Protein AF-A0A9Q8PEN7-F1 (afdb_monomer)

Nearest PDB structures (foldseek):
  6lqv-assembly1_BE  TM=4.688E-01  e=9.806E-01  Saccharomyces cerevisiae S288C
  6lqp-assembly1_BE  TM=4.688E-01  e=9.806E-01  Saccharomyces cerevisiae S288C
  7rj9-assembly2_B  TM=4.143E-01  e=9.806E-01  Homo sapiens
  4d6v-assembly1_A  TM=4.512E-01  e=1.842E+00  Cryptococcus neoformans H99
  7vci-assembly1_T  TM=3.372E-01  e=9.259E-01  Xenopus laevis

Mean predicted aligned error: 6.81 Å

InterPro domains:
  IPR009880 Glyoxal oxidase, N-terminal [PF07250] (22-114)
  IPR037293 Galactose oxidase, central domain superfamily [G3DSA:2.130.10.80] (14-139)

pLDDT: mean 83.4, std 12.89, range [40.34, 96.88]

Organism: Passalora fulva (NCBI:txid5499)

Radius of gyration: 16.71 Å; Cα contacts (8 Å, |Δi|>4): 261; chains: 1; bounding box: 40×35×43 Å

Secondary structure (DSSP, 8-state):
---GGGS--TT-PPPPPPPP-GGG---TTGGG-GGGGGGSS-EEEEPP-TT---EEEEEETTEEEEEETTTTEEEEEEPPPTTS--STTS--EEEE----TT-SSPEEEEE---S--TTSSS------EEEEETTSS--

Sequence (139 aa):
MFLLQDSVLADGSAPPAQVDLDVVKFDAADDQNANKSFNLYPILQLLPNSNEQDEVFTLSGNMAEIRNYAPNEQVKALPNIPGGPRCFPSSAAATLLHMTPNTTHPTILVCGGGGGSGDIPDPQTLDTCYSIKHYDDNA

Foldseek 3Di:
DCPPQQDDDPVPPDHDDDDDQPQLDDDPVLVPPPLNQLFPDWDWDQAAAPVPFRWIWTAGFQWTFTAGVRVSGTPGTDDGHPQTGQGPPFPWDKDFPDDDPPDHFTKMKIAWGHDDDPPDPPPDIDRDIDIDRPPDPDD

Structure (mmCIF, N/CA/C/O backbone):
data_AF-A0A9Q8PEN7-F1
#
_entry.id   AF-A0A9Q8PEN7-F1
#
loop_
_atom_site.group_PDB
_atom_site.id
_atom_site.type_symbol
_atom_site.label_atom_id
_atom_site.label_alt_id
_atom_site.label_comp_id
_atom_site.label_asym_id
_atom_site.label_entity_id
_atom_site.label_seq_id
_atom_site.pdbx_PDB_ins_code
_atom_site.Cartn_x
_atom_site.Cartn_y
_atom_site.Cartn_z
_atom_site.occupancy
_atom_site.B_iso_or_equiv
_atom_site.auth_seq_id
_atom_site.auth_comp_id
_atom_site.auth_asym_id
_atom_site.auth_atom_id
_atom_site.pdbx_PDB_model_num
ATOM 1 N N . MET A 1 1 ? -9.601 14.128 11.600 1.00 40.34 1 MET A N 1
ATOM 2 C CA . MET A 1 1 ? -10.978 13.596 11.623 1.00 40.34 1 MET A CA 1
ATOM 3 C C . MET A 1 1 ? -11.607 14.077 10.338 1.00 40.34 1 MET A C 1
ATOM 5 O O . MET A 1 1 ? -11.880 15.267 10.269 1.00 40.34 1 MET A O 1
ATOM 9 N N . PHE A 1 2 ? -11.739 13.207 9.327 1.00 49.69 2 PHE A N 1
ATOM 10 C CA . PHE A 1 2 ? -12.546 13.510 8.141 1.00 49.69 2 PHE A CA 1
ATOM 11 C C . PHE A 1 2 ? -13.967 13.759 8.658 1.00 49.69 2 PHE A C 1
ATOM 13 O O . PHE A 1 2 ? -14.662 12.830 9.068 1.00 49.69 2 PHE A O 1
ATOM 20 N N . LEU A 1 3 ? -14.361 15.025 8.784 1.00 49.81 3 LEU A N 1
ATOM 21 C CA . LEU A 1 3 ? -15.721 15.357 9.188 1.00 49.81 3 LEU A CA 1
ATOM 22 C C . LEU A 1 3 ? -16.654 14.996 8.025 1.00 49.81 3 LEU A C 1
ATOM 24 O O . LEU A 1 3 ? -16.235 14.937 6.872 1.00 49.81 3 LEU A O 1
ATOM 28 N N . LEU A 1 4 ? -17.953 14.831 8.292 1.00 51.38 4 LEU A N 1
ATOM 29 C CA . LEU A 1 4 ? -18.980 14.721 7.238 1.00 51.38 4 LEU A CA 1
ATOM 30 C C . LEU A 1 4 ? -18.903 15.865 6.201 1.00 51.38 4 LEU A C 1
ATOM 32 O O . LEU A 1 4 ? -19.397 15.720 5.090 1.00 51.38 4 LEU A O 1
ATOM 36 N N . GLN A 1 5 ? -18.275 16.988 6.564 1.00 55.41 5 GLN A N 1
ATOM 37 C CA . GLN A 1 5 ? -18.032 18.153 5.710 1.00 55.41 5 GLN A CA 1
ATOM 38 C C . GLN A 1 5 ? -16.918 17.943 4.670 1.00 55.41 5 GLN A C 1
ATOM 40 O O . GLN A 1 5 ? -16.862 18.688 3.698 1.00 55.41 5 GLN A O 1
ATOM 45 N N . ASP A 1 6 ? -16.086 16.916 4.847 1.00 68.06 6 ASP A N 1
ATOM 46 C CA . ASP A 1 6 ? -14.944 16.577 3.994 1.00 68.06 6 ASP A CA 1
ATOM 47 C C . ASP A 1 6 ? -15.212 15.317 3.151 1.00 68.06 6 ASP A C 1
ATOM 49 O O . ASP A 1 6 ? -14.298 14.710 2.594 1.00 68.06 6 ASP A O 1
ATOM 53 N N . SER A 1 7 ? -16.480 14.912 3.037 1.00 80.19 7 SER A N 1
ATOM 54 C CA . SER A 1 7 ? -16.913 13.773 2.226 1.00 80.19 7 SER A CA 1
ATOM 55 C C . SER A 1 7 ? -17.650 14.229 0.971 1.00 80.19 7 SER A C 1
ATOM 57 O O . SER A 1 7 ? -18.430 15.177 0.998 1.00 80.19 7 SER A O 1
ATOM 59 N N . VAL A 1 8 ? -17.458 13.506 -0.134 1.00 85.94 8 VAL A N 1
ATOM 60 C CA . VAL A 1 8 ? -18.346 13.631 -1.296 1.00 85.94 8 VAL A CA 1
ATOM 61 C C . VAL A 1 8 ? -19.675 12.973 -0.937 1.00 85.94 8 VAL A C 1
ATOM 63 O O . VAL A 1 8 ? -19.745 11.757 -0.758 1.00 85.94 8 VAL A O 1
ATOM 66 N N . LEU A 1 9 ? -20.725 13.780 -0.803 1.00 88.00 9 LEU A N 1
ATOM 67 C CA . LEU A 1 9 ? -22.053 13.304 -0.437 1.00 88.00 9 LEU A CA 1
ATOM 68 C C . LEU A 1 9 ? -22.856 12.904 -1.680 1.00 88.00 9 LEU A C 1
ATOM 70 O O . LEU A 1 9 ? -22.744 13.497 -2.753 1.00 88.00 9 LEU A O 1
ATOM 74 N N . ALA A 1 10 ? -23.703 11.887 -1.528 1.00 90.44 10 ALA A N 1
ATOM 75 C CA . ALA A 1 10 ? -24.578 11.405 -2.599 1.00 90.44 10 ALA A CA 1
ATOM 76 C C . ALA A 1 10 ? -25.787 12.324 -2.868 1.00 90.44 10 ALA A C 1
ATOM 78 O O . ALA A 1 10 ? -26.557 12.074 -3.792 1.00 90.44 10 ALA A O 1
ATOM 79 N N . ASP A 1 11 ? -25.977 13.367 -2.060 1.00 92.38 11 ASP A N 1
ATOM 80 C CA . ASP A 1 11 ? -27.093 14.314 -2.152 1.00 92.38 11 ASP A CA 1
ATOM 81 C C . ASP A 1 11 ? -26.885 15.409 -3.218 1.00 92.38 11 ASP A C 1
ATOM 83 O O . ASP A 1 11 ? -27.764 16.245 -3.430 1.00 92.38 11 ASP A O 1
ATOM 87 N N . GLY A 1 12 ? -25.741 15.389 -3.910 1.00 89.44 12 GLY A N 1
ATOM 88 C CA . GLY A 1 12 ? -25.397 16.355 -4.950 1.00 89.44 12 GLY A CA 1
ATOM 89 C C . GLY A 1 12 ? -24.859 17.681 -4.415 1.00 89.44 12 GLY A C 1
ATOM 90 O O . GLY A 1 12 ? -24.723 18.627 -5.196 1.00 89.44 12 GLY A O 1
ATOM 91 N N . SER A 1 13 ? -24.542 17.779 -3.119 1.00 91.50 13 SER A N 1
ATOM 92 C CA . SER A 1 13 ? -23.808 18.923 -2.586 1.00 91.50 13 SER A CA 1
ATOM 93 C C . SER A 1 13 ? -22.451 19.073 -3.281 1.00 91.50 13 SER A C 1
ATOM 95 O O . SER A 1 13 ? -21.854 18.095 -3.737 1.00 91.50 13 SER A O 1
ATOM 97 N N . ALA A 1 14 ? -21.929 20.302 -3.338 1.00 92.06 14 ALA A N 1
ATOM 98 C CA . ALA A 1 14 ? -20.583 20.532 -3.854 1.00 92.06 14 ALA A CA 1
ATOM 99 C C . ALA A 1 14 ? -19.563 19.679 -3.072 1.00 92.06 14 ALA A C 1
ATOM 101 O O . ALA A 1 14 ? -19.662 19.611 -1.843 1.00 92.06 14 ALA A O 1
ATOM 102 N N . PRO A 1 15 ? -18.608 19.024 -3.755 1.00 89.25 15 PRO A N 1
ATOM 103 C CA . PRO A 1 15 ? -17.590 18.251 -3.069 1.00 89.25 15 PRO A CA 1
ATOM 104 C C . PRO A 1 15 ? -16.671 19.180 -2.260 1.00 89.25 15 PRO A C 1
ATOM 106 O O . PRO A 1 15 ? -16.482 20.344 -2.635 1.00 89.25 15 PRO A O 1
ATOM 109 N N . PRO A 1 16 ? -16.071 18.672 -1.174 1.00 86.31 16 PRO A N 1
ATOM 110 C CA . PRO A 1 16 ? -15.029 19.386 -0.446 1.00 86.31 16 PRO A CA 1
ATOM 111 C C . PRO A 1 16 ? -13.805 19.639 -1.337 1.00 86.31 16 PRO A C 1
ATOM 113 O O . PRO A 1 16 ? -13.642 19.038 -2.404 1.00 86.31 16 PRO A O 1
ATOM 116 N N . ALA A 1 17 ? -12.919 20.528 -0.885 1.00 85.31 17 ALA A N 1
ATOM 117 C CA . ALA A 1 17 ? -11.636 20.731 -1.545 1.00 85.31 17 ALA A CA 1
ATOM 118 C C . ALA A 1 17 ? -10.816 19.430 -1.546 1.00 85.31 17 ALA A C 1
ATOM 120 O O . ALA A 1 17 ? -10.827 18.673 -0.576 1.00 85.31 17 ALA A O 1
ATOM 121 N N . GLN A 1 18 ? -10.090 19.183 -2.637 1.00 81.19 18 GLN A N 1
ATOM 122 C CA . GLN A 1 18 ? -9.150 18.069 -2.697 1.00 81.19 18 GLN A CA 1
ATOM 123 C C . GLN A 1 18 ? -8.000 18.296 -1.711 1.00 81.19 18 GLN A C 1
ATOM 125 O O . GLN A 1 18 ? -7.539 19.423 -1.527 1.00 81.19 18 GLN A O 1
ATOM 130 N N . VAL A 1 19 ? -7.542 17.210 -1.094 1.00 79.62 19 VAL A N 1
ATOM 131 C CA . VAL A 1 19 ? -6.401 17.211 -0.179 1.00 79.62 19 VAL A CA 1
ATOM 132 C C . VAL A 1 19 ? -5.196 16.628 -0.909 1.00 79.62 19 VAL A C 1
ATOM 134 O O . VAL A 1 19 ? -5.265 15.513 -1.428 1.00 79.62 19 VAL A O 1
ATOM 137 N N . ASP A 1 20 ? -4.094 17.375 -0.932 1.00 79.12 20 ASP A N 1
ATOM 138 C CA . ASP A 1 20 ? -2.819 16.897 -1.466 1.00 79.12 20 ASP A CA 1
ATOM 139 C C . ASP A 1 20 ? -2.231 15.813 -0.552 1.00 79.12 20 ASP A C 1
ATOM 141 O O . ASP A 1 20 ? -2.132 15.982 0.666 1.00 79.12 20 ASP A O 1
ATOM 145 N N . LEU A 1 21 ? -1.779 14.713 -1.151 1.00 76.81 21 LEU A N 1
ATOM 146 C CA . LEU A 1 21 ? -1.052 13.654 -0.458 1.00 76.81 21 LEU A CA 1
ATOM 147 C C . LEU A 1 21 ? 0.407 13.674 -0.904 1.00 76.81 21 LEU A C 1
ATOM 149 O O . LEU A 1 21 ? 0.701 13.358 -2.055 1.00 76.81 21 LEU A O 1
ATOM 153 N N . ASP A 1 22 ? 1.327 13.981 0.009 1.00 77.38 22 ASP A N 1
ATOM 154 C CA . ASP A 1 22 ? 2.754 14.124 -0.320 1.00 77.38 22 ASP A CA 1
ATOM 155 C C . ASP A 1 22 ? 3.355 12.871 -0.983 1.00 77.38 22 ASP A C 1
ATOM 157 O O . ASP A 1 22 ? 4.180 12.980 -1.887 1.00 77.38 22 ASP A O 1
ATOM 161 N N . VAL A 1 23 ? 2.904 11.673 -0.590 1.00 73.31 23 VAL A N 1
ATOM 162 C CA . VAL A 1 23 ? 3.402 10.379 -1.104 1.00 73.31 23 VAL A CA 1
ATOM 163 C C . VAL A 1 23 ? 3.077 10.130 -2.586 1.00 73.31 23 VAL A C 1
ATOM 165 O O . VAL A 1 23 ? 3.756 9.349 -3.258 1.00 73.31 23 VAL A O 1
ATOM 168 N N . VAL A 1 24 ? 2.048 10.796 -3.112 1.00 77.69 24 VAL A N 1
ATOM 169 C CA . VAL A 1 24 ? 1.592 10.681 -4.512 1.00 77.69 24 VAL A CA 1
ATOM 170 C C . VAL A 1 24 ? 1.537 12.042 -5.200 1.00 77.69 24 VAL A C 1
ATOM 172 O O . VAL A 1 24 ? 0.927 12.181 -6.257 1.00 77.69 24 VAL A O 1
ATOM 175 N N . LYS A 1 25 ? 2.164 13.060 -4.606 1.00 78.44 25 LYS A N 1
ATOM 176 C CA . LYS A 1 25 ? 2.240 14.391 -5.191 1.00 78.44 25 LYS A CA 1
ATOM 177 C C . LYS A 1 25 ? 3.194 14.373 -6.379 1.00 78.44 25 LYS A C 1
ATOM 179 O O . LYS A 1 25 ? 4.311 13.866 -6.280 1.00 78.44 25 LYS A O 1
ATOM 184 N N . PHE A 1 26 ? 2.735 14.970 -7.472 1.00 76.50 26 PHE A N 1
ATOM 185 C CA . PHE A 1 26 ? 3.524 15.251 -8.662 1.00 76.50 26 PHE A CA 1
ATOM 186 C C . PHE A 1 26 ? 3.635 16.761 -8.810 1.00 76.50 26 PHE A C 1
ATOM 188 O O . PHE A 1 26 ? 2.634 17.477 -8.723 1.00 76.50 26 PHE A O 1
ATOM 195 N N . ASP A 1 27 ? 4.850 17.248 -9.017 1.00 76.31 27 ASP A N 1
ATOM 196 C CA . ASP A 1 27 ? 5.070 18.591 -9.531 1.00 76.31 27 ASP A CA 1
ATOM 197 C C . ASP A 1 27 ? 5.478 18.542 -11.012 1.00 76.31 27 ASP A C 1
ATOM 199 O O . ASP A 1 27 ? 5.700 17.482 -11.597 1.00 76.31 27 ASP A O 1
ATOM 203 N N . ALA A 1 28 ? 5.588 19.714 -11.637 1.00 78.81 28 ALA A N 1
ATOM 204 C CA . ALA A 1 28 ? 5.958 19.811 -13.047 1.00 78.81 28 ALA A CA 1
ATOM 205 C C . ALA A 1 28 ? 7.367 19.260 -13.358 1.00 78.81 28 ALA A C 1
ATOM 207 O O . ALA A 1 28 ? 7.671 18.985 -14.519 1.00 78.81 28 ALA A O 1
ATOM 208 N N . ALA A 1 29 ? 8.248 19.133 -12.358 1.00 76.56 29 ALA A N 1
ATOM 209 C CA . ALA A 1 29 ? 9.565 18.532 -12.541 1.00 76.56 29 ALA A CA 1
ATOM 210 C C . ALA A 1 29 ? 9.486 16.996 -12.506 1.00 76.56 29 ALA A C 1
ATOM 212 O O . ALA A 1 29 ? 10.200 16.330 -13.260 1.00 76.56 29 ALA A O 1
ATOM 213 N N . ASP A 1 30 ? 8.592 16.439 -11.688 1.00 76.56 30 ASP A N 1
ATOM 214 C CA . ASP A 1 30 ? 8.331 15.003 -11.601 1.00 76.56 30 ASP A CA 1
ATOM 215 C C . ASP A 1 30 ? 7.740 14.421 -12.894 1.00 76.56 30 ASP A C 1
ATOM 217 O O . ASP A 1 30 ? 8.064 13.284 -13.240 1.00 76.56 30 ASP A O 1
ATOM 221 N N . ASP A 1 31 ? 6.974 15.200 -13.663 1.00 71.62 31 ASP A N 1
ATOM 222 C CA . ASP A 1 31 ? 6.413 14.780 -14.961 1.00 71.62 31 ASP A CA 1
ATOM 223 C C . ASP A 1 31 ? 7.484 14.384 -15.994 1.00 71.62 31 ASP A C 1
ATOM 225 O O . ASP A 1 31 ? 7.213 13.639 -16.936 1.00 71.62 31 ASP A O 1
ATOM 229 N N . GLN A 1 32 ? 8.717 14.872 -15.833 1.00 75.12 32 GLN A N 1
ATOM 230 C CA . GLN A 1 32 ? 9.848 14.529 -16.703 1.00 75.12 32 GLN A CA 1
ATOM 231 C C . GLN A 1 32 ? 10.676 13.352 -16.167 1.00 75.12 32 GLN A C 1
ATOM 233 O O . GLN A 1 32 ? 11.629 12.907 -16.811 1.00 75.12 32 GLN A O 1
ATOM 238 N N . ASN A 1 33 ? 10.337 12.832 -14.986 1.00 76.31 33 ASN A N 1
ATOM 239 C CA . ASN A 1 33 ? 11.036 11.730 -14.351 1.00 76.31 33 ASN A CA 1
ATOM 240 C C . ASN A 1 33 ? 10.289 10.417 -14.598 1.00 76.31 33 ASN A C 1
ATOM 242 O O . ASN A 1 33 ? 9.311 10.101 -13.923 1.00 76.31 33 ASN A O 1
ATOM 246 N N . ALA A 1 34 ? 10.804 9.593 -15.514 1.00 69.06 34 ALA A N 1
ATOM 247 C CA . ALA A 1 34 ? 10.215 8.291 -15.834 1.00 69.06 34 ALA A CA 1
ATOM 248 C C . ALA A 1 34 ? 9.983 7.409 -14.589 1.00 69.06 34 ALA A C 1
ATOM 250 O O . ALA A 1 34 ? 8.991 6.687 -14.530 1.00 69.06 34 ALA A O 1
ATOM 251 N N . ASN A 1 35 ? 10.828 7.526 -13.555 1.00 71.50 35 ASN A N 1
ATOM 252 C CA . ASN A 1 35 ? 10.672 6.760 -12.318 1.00 71.50 35 ASN A CA 1
ATOM 253 C C . ASN A 1 35 ? 9.505 7.241 -11.442 1.00 71.50 35 ASN A C 1
ATOM 255 O O . ASN A 1 35 ? 9.016 6.476 -10.616 1.00 71.50 35 ASN A O 1
ATOM 259 N N . LYS A 1 36 ? 9.038 8.482 -11.604 1.00 76.81 36 LYS A N 1
ATOM 260 C CA . LYS A 1 36 ? 7.859 8.985 -10.889 1.00 76.81 36 LYS A CA 1
ATOM 261 C C . LYS A 1 36 ? 6.560 8.445 -11.475 1.00 76.81 36 LYS A C 1
ATOM 263 O O . LYS A 1 36 ? 5.596 8.303 -10.731 1.00 76.81 36 LYS A O 1
ATOM 268 N N . SER A 1 37 ? 6.556 8.000 -12.735 1.00 76.88 37 SER A N 1
ATOM 269 C CA . SER A 1 37 ? 5.419 7.265 -13.319 1.00 76.88 37 SER A CA 1
ATOM 270 C C . SER A 1 37 ? 5.022 6.045 -12.481 1.00 76.88 37 SER A C 1
ATOM 272 O O . SER A 1 37 ? 3.845 5.691 -12.442 1.00 76.88 37 SER A O 1
ATOM 274 N N . PHE A 1 38 ? 5.978 5.466 -11.736 1.00 80.00 38 PHE A N 1
ATOM 275 C CA . PHE A 1 38 ? 5.723 4.368 -10.807 1.00 80.00 38 PHE A CA 1
ATOM 276 C C . PHE A 1 38 ? 4.777 4.700 -9.646 1.00 80.00 38 PHE A C 1
ATOM 278 O O . PHE A 1 38 ? 4.288 3.793 -8.978 1.00 80.00 38 PHE A O 1
ATOM 285 N N . ASN A 1 39 ? 4.462 5.975 -9.431 1.00 86.00 39 ASN A N 1
ATOM 286 C CA . ASN A 1 39 ? 3.652 6.451 -8.315 1.00 86.00 39 ASN A CA 1
ATOM 287 C C . ASN A 1 39 ? 2.202 6.793 -8.712 1.00 86.00 39 ASN A C 1
ATOM 289 O O . ASN A 1 39 ? 1.403 7.128 -7.844 1.00 86.00 39 ASN A O 1
ATOM 293 N N . LEU A 1 40 ? 1.846 6.714 -10.004 1.00 84.50 40 LEU A N 1
ATOM 294 C CA . LEU A 1 40 ? 0.548 7.182 -10.529 1.00 84.50 40 LEU A CA 1
ATOM 295 C C . LEU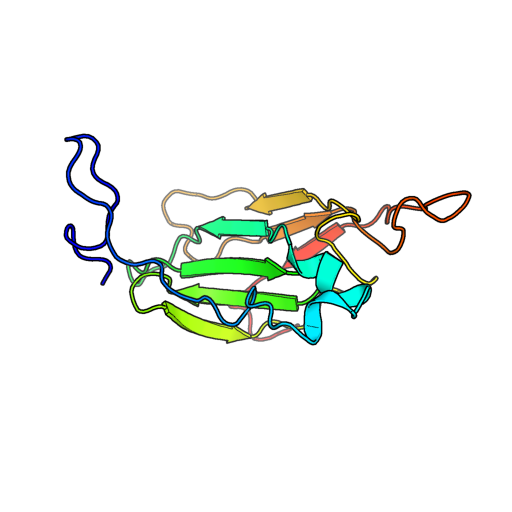 A 1 40 ? -0.658 6.401 -9.990 1.00 84.50 40 LEU A C 1
ATOM 297 O O . LEU A 1 40 ? -1.746 6.952 -9.848 1.00 84.50 40 LEU A O 1
ATOM 301 N N . TYR A 1 41 ? -0.464 5.115 -9.703 1.00 88.75 41 TYR A N 1
ATOM 302 C CA . TYR A 1 41 ? -1.508 4.222 -9.206 1.00 88.75 41 TYR A CA 1
ATOM 303 C C . TYR A 1 41 ? -1.004 3.540 -7.935 1.00 88.75 41 TYR A C 1
ATOM 305 O O . TYR A 1 41 ? -0.501 2.410 -7.995 1.00 88.75 41 TYR A O 1
ATOM 313 N N . PRO A 1 42 ? -1.060 4.245 -6.792 1.00 91.81 42 PRO A N 1
ATOM 314 C CA . PRO A 1 42 ? -0.660 3.671 -5.523 1.00 91.81 42 PRO A CA 1
ATOM 315 C C . PRO A 1 42 ? -1.581 2.504 -5.156 1.00 91.81 42 PRO A C 1
ATOM 317 O O . PRO A 1 42 ? -2.767 2.482 -5.489 1.00 91.81 42 PRO A O 1
ATOM 320 N N . ILE A 1 43 ? -1.037 1.539 -4.427 1.00 94.56 43 ILE A N 1
ATOM 321 C CA . ILE A 1 43 ? -1.817 0.470 -3.809 1.00 94.56 43 ILE A CA 1
ATOM 322 C C . ILE A 1 43 ? -2.193 0.927 -2.402 1.00 94.56 43 ILE A C 1
ATOM 324 O O . ILE A 1 43 ? -1.314 1.264 -1.609 1.00 94.56 43 ILE A O 1
ATOM 328 N N . LEU A 1 44 ? -3.492 0.912 -2.100 1.00 94.62 44 LEU A N 1
ATOM 329 C CA . LEU A 1 44 ? -4.051 1.337 -0.817 1.00 94.62 44 LEU A CA 1
ATOM 330 C C . LEU A 1 44 ? -4.787 0.178 -0.140 1.00 94.62 44 LEU A C 1
ATOM 332 O O . LEU A 1 44 ? -5.599 -0.497 -0.776 1.00 94.62 44 LEU A O 1
ATOM 336 N N . GLN A 1 45 ? -4.533 -0.043 1.151 1.00 95.12 45 GLN A N 1
ATOM 337 C CA . GLN A 1 45 ? -5.275 -1.002 1.976 1.00 95.12 45 GLN A CA 1
ATOM 338 C C . GLN A 1 45 ? -5.583 -0.418 3.347 1.00 95.12 45 GLN A C 1
ATOM 340 O O . GLN A 1 45 ? -4.667 -0.086 4.095 1.00 95.12 45 GLN A O 1
ATOM 345 N N . LEU A 1 46 ? -6.868 -0.327 3.690 1.00 94.06 46 LEU A N 1
ATOM 346 C CA . LEU A 1 46 ? -7.300 0.056 5.032 1.00 94.06 46 LEU A CA 1
ATOM 347 C C . LEU A 1 46 ? -6.813 -0.977 6.053 1.00 94.06 46 LEU A C 1
ATOM 349 O O . LEU A 1 46 ? -7.031 -2.175 5.868 1.00 94.06 46 LEU A O 1
ATOM 353 N N . LEU A 1 47 ? -6.182 -0.511 7.128 1.00 93.94 47 LEU A N 1
ATOM 354 C CA . LEU A 1 47 ? -5.659 -1.353 8.193 1.00 93.94 47 LEU A CA 1
ATOM 355 C C . LEU A 1 47 ? -6.597 -1.305 9.406 1.00 93.94 47 LEU A C 1
ATOM 357 O O . LEU A 1 47 ? -6.842 -0.224 9.944 1.00 93.94 47 LEU A O 1
ATOM 361 N N . PRO A 1 48 ? -7.100 -2.454 9.892 1.00 92.75 48 PRO A N 1
ATOM 362 C CA . PRO A 1 48 ? -7.702 -2.493 11.211 1.00 92.75 48 PRO A CA 1
ATOM 363 C C . PRO A 1 48 ? -6.623 -2.176 12.250 1.00 92.75 48 PRO A C 1
ATOM 365 O O . PRO A 1 48 ? -5.504 -2.676 12.159 1.00 92.75 48 PRO A O 1
ATOM 368 N N . ASN A 1 49 ? -6.969 -1.363 13.240 1.00 89.75 49 ASN A N 1
ATOM 369 C CA . ASN A 1 49 ? -6.085 -0.950 14.325 1.00 89.75 49 ASN A CA 1
ATOM 370 C C . ASN A 1 49 ? -6.903 -0.772 15.614 1.00 89.75 49 ASN A C 1
ATOM 372 O O . ASN A 1 49 ? -8.128 -0.658 15.580 1.00 89.75 49 ASN A O 1
ATOM 376 N N . SER A 1 50 ? -6.232 -0.766 16.766 1.00 88.12 50 SER A N 1
ATOM 377 C CA . SER A 1 50 ? -6.883 -0.622 18.077 1.00 88.12 50 SER A CA 1
ATOM 378 C C . SER A 1 50 ? -7.327 0.804 18.404 1.00 88.12 50 SER A C 1
ATOM 380 O O . SER A 1 50 ? -8.020 1.006 19.395 1.00 88.12 50 SER A O 1
ATOM 382 N N . ASN A 1 51 ? -6.880 1.789 17.626 1.00 86.94 51 ASN A N 1
ATOM 383 C CA . ASN A 1 51 ? -7.029 3.208 17.939 1.00 86.94 51 ASN A CA 1
ATOM 384 C C . ASN A 1 51 ? -8.184 3.860 17.163 1.00 86.94 51 ASN A C 1
ATOM 386 O O . ASN A 1 51 ? -8.324 5.082 17.221 1.00 86.94 51 ASN A O 1
ATOM 390 N N . GLU A 1 52 ? -8.973 3.058 16.435 1.00 86.44 52 GLU A N 1
ATOM 391 C CA . GLU A 1 52 ? -10.103 3.493 15.601 1.00 86.44 52 GLU A CA 1
ATOM 392 C C . GLU A 1 52 ? -9.710 4.610 14.614 1.00 86.44 52 GLU A C 1
ATOM 394 O O . GLU A 1 52 ? -10.456 5.558 14.386 1.00 86.44 52 GLU A O 1
ATOM 399 N N . GLN A 1 53 ? -8.498 4.517 14.056 1.00 90.00 53 GLN A N 1
ATOM 400 C CA . GLN A 1 53 ? -7.964 5.489 13.101 1.00 90.00 53 GLN A CA 1
ATOM 401 C C . GLN A 1 53 ? -8.155 5.033 11.652 1.00 90.00 53 GLN A C 1
ATOM 403 O O . GLN A 1 53 ? -8.140 3.835 11.366 1.00 90.00 53 GLN A O 1
ATOM 408 N N . ASP A 1 54 ? -8.218 5.990 10.725 1.00 91.69 54 ASP A N 1
ATOM 409 C CA . ASP A 1 54 ? -8.258 5.745 9.276 1.00 91.69 54 ASP A CA 1
ATOM 410 C C . ASP A 1 54 ? -6.846 5.480 8.721 1.00 91.69 54 ASP A C 1
ATOM 412 O O . ASP A 1 54 ? -6.364 6.151 7.803 1.00 91.69 54 ASP A O 1
ATOM 416 N N . GLU A 1 55 ? -6.141 4.527 9.334 1.00 93.12 55 GLU A N 1
ATOM 417 C CA . GLU A 1 55 ? -4.797 4.121 8.934 1.00 93.12 55 GLU A CA 1
ATOM 418 C C . GLU A 1 55 ? -4.849 3.226 7.697 1.00 93.12 55 GLU A C 1
ATOM 420 O O . GLU A 1 55 ? -5.497 2.181 7.670 1.00 93.12 55 GLU A O 1
ATOM 425 N N . VAL A 1 56 ? -4.131 3.627 6.657 1.00 93.94 56 VAL A N 1
ATOM 426 C CA . VAL A 1 56 ? -4.098 2.946 5.366 1.00 93.94 56 VAL A CA 1
ATOM 427 C C . VAL A 1 56 ? -2.646 2.668 5.007 1.00 93.94 56 VAL A C 1
ATOM 429 O O . VAL A 1 56 ? -1.804 3.573 4.983 1.00 93.94 56 VAL A O 1
ATOM 432 N N . PHE A 1 57 ? -2.354 1.408 4.693 1.00 95.19 57 PHE A N 1
ATOM 433 C CA . PHE A 1 57 ? -1.116 1.039 4.023 1.00 95.19 57 PHE A CA 1
ATOM 434 C C . PHE A 1 57 ? -1.126 1.634 2.621 1.00 95.19 57 PHE A C 1
ATOM 436 O O . PHE A 1 57 ? -2.022 1.338 1.829 1.00 95.19 57 PHE A O 1
ATOM 443 N N . THR A 1 58 ? -0.126 2.457 2.327 1.00 94.00 58 THR A N 1
ATOM 444 C CA . THR A 1 58 ? 0.059 3.098 1.029 1.00 94.00 58 THR A CA 1
ATOM 445 C C . THR A 1 58 ? 1.385 2.641 0.439 1.00 94.00 58 THR A C 1
ATOM 447 O O . THR A 1 58 ? 2.433 2.772 1.068 1.00 94.00 58 THR A O 1
ATOM 450 N N . LEU A 1 59 ? 1.337 2.096 -0.774 1.00 93.75 59 LEU A N 1
ATOM 451 C CA . LEU A 1 59 ? 2.506 1.716 -1.561 1.00 93.75 59 LEU A CA 1
ATOM 452 C C . LEU A 1 59 ? 2.496 2.503 -2.870 1.00 93.75 59 LEU A C 1
ATOM 454 O O . LEU A 1 59 ? 1.515 2.461 -3.604 1.00 93.75 59 LEU A O 1
ATOM 458 N N . SER A 1 60 ? 3.586 3.214 -3.146 1.00 91.56 60 SER A N 1
ATOM 459 C CA . SER A 1 60 ? 3.767 4.066 -4.324 1.00 91.56 60 SER A CA 1
ATOM 460 C C . SER A 1 60 ? 5.159 3.814 -4.898 1.00 91.56 60 SER A C 1
ATOM 462 O O . SER A 1 60 ? 6.162 3.909 -4.185 1.00 91.56 60 SER A O 1
ATOM 464 N N . GLY A 1 61 ? 5.237 3.369 -6.152 1.00 89.94 61 GLY A N 1
ATOM 465 C CA . GLY A 1 61 ? 6.458 2.782 -6.694 1.00 89.94 61 GLY A CA 1
A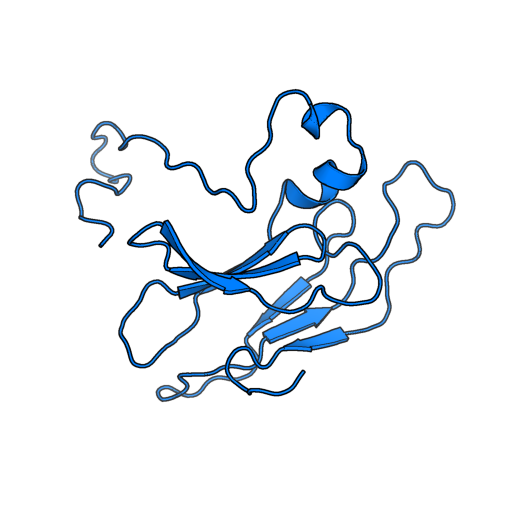TOM 466 C C . GLY A 1 61 ? 6.880 1.571 -5.867 1.00 89.94 61 GLY A C 1
ATOM 467 O O . GLY A 1 61 ? 6.230 0.530 -5.927 1.00 89.94 61 GLY A O 1
ATOM 468 N N . ASN A 1 62 ? 7.966 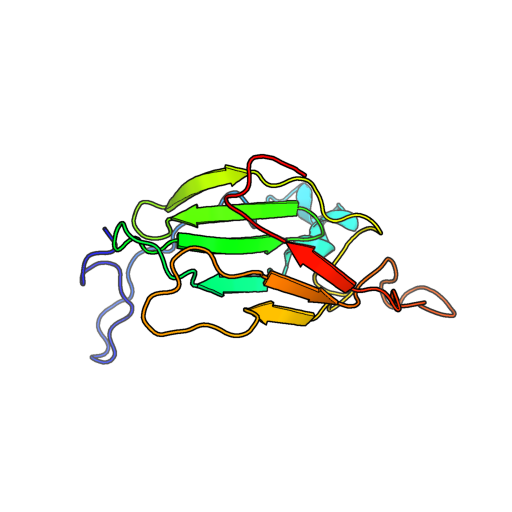1.688 -5.104 1.00 90.69 62 ASN A N 1
ATOM 469 C CA . ASN A 1 62 ? 8.393 0.700 -4.107 1.00 90.69 62 ASN A CA 1
ATOM 470 C C . ASN A 1 62 ? 8.446 1.250 -2.672 1.00 90.69 62 ASN A C 1
ATOM 472 O O . ASN A 1 62 ? 8.910 0.549 -1.773 1.00 90.69 62 ASN A O 1
ATOM 476 N N . MET A 1 63 ? 8.000 2.487 -2.464 1.00 91.06 63 MET A N 1
ATOM 477 C CA . MET A 1 63 ? 7.970 3.144 -1.163 1.00 91.06 63 MET A CA 1
ATOM 478 C C . MET A 1 63 ? 6.683 2.769 -0.443 1.00 91.06 63 MET A C 1
ATOM 480 O O . MET A 1 63 ? 5.599 2.891 -1.014 1.00 91.06 63 MET A O 1
ATOM 484 N N . ALA A 1 64 ? 6.808 2.318 0.799 1.00 92.94 64 ALA A N 1
ATOM 485 C CA . ALA A 1 64 ? 5.686 1.895 1.617 1.00 92.94 64 ALA A CA 1
ATOM 486 C C . ALA A 1 64 ? 5.574 2.767 2.870 1.00 92.94 64 ALA A C 1
ATOM 48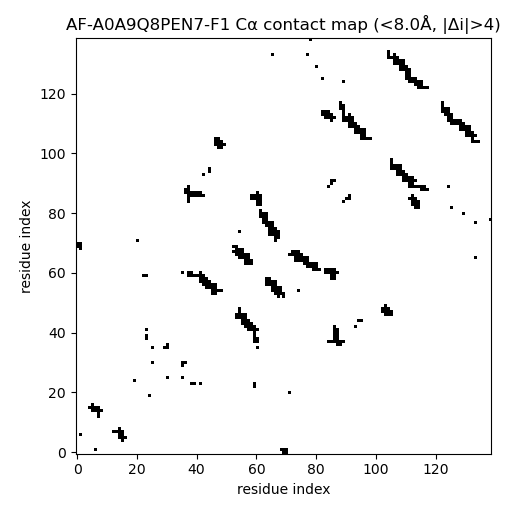8 O O . ALA A 1 64 ? 6.571 3.138 3.488 1.00 92.94 64 ALA A O 1
ATOM 489 N N . GLU A 1 65 ? 4.349 3.063 3.277 1.00 93.75 65 GLU A N 1
ATOM 490 C CA . GLU A 1 65 ? 4.063 3.804 4.501 1.00 93.75 65 GLU A CA 1
ATOM 491 C C . GLU A 1 65 ? 2.692 3.428 5.072 1.00 93.75 65 GLU A C 1
ATOM 493 O O . GLU A 1 65 ? 1.830 2.871 4.388 1.00 93.75 65 GLU A O 1
ATOM 498 N N . ILE A 1 66 ? 2.498 3.755 6.345 1.00 94.00 66 ILE A N 1
ATOM 499 C CA . ILE A 1 66 ? 1.191 3.840 6.985 1.00 94.00 66 ILE A CA 1
ATOM 500 C C . ILE A 1 66 ? 0.858 5.322 7.105 1.00 94.00 66 ILE A C 1
ATOM 502 O O . ILE A 1 66 ? 1.625 6.088 7.698 1.00 94.00 66 ILE A O 1
ATOM 506 N N . ARG A 1 67 ? -0.297 5.716 6.581 1.00 91.88 67 ARG A N 1
ATOM 507 C CA . ARG A 1 67 ? -0.817 7.079 6.687 1.00 91.88 67 ARG A CA 1
ATOM 508 C C . ARG A 1 67 ? -2.187 7.039 7.342 1.00 91.88 67 ARG A C 1
ATOM 510 O O . ARG A 1 67 ? -3.015 6.215 6.971 1.00 91.88 67 ARG A O 1
ATOM 517 N N . ASN A 1 68 ? -2.425 7.927 8.298 1.00 91.31 68 ASN A N 1
ATOM 518 C CA . ASN A 1 68 ? -3.759 8.203 8.804 1.00 91.31 68 ASN A CA 1
ATOM 519 C C . ASN A 1 68 ? -4.385 9.245 7.879 1.00 91.31 68 ASN A C 1
ATOM 521 O O . ASN A 1 68 ? -3.921 10.386 7.810 1.00 91.31 68 ASN A O 1
ATOM 525 N N . TYR A 1 69 ? -5.411 8.849 7.133 1.00 86.44 69 TYR A N 1
ATOM 526 C CA . TYR A 1 69 ? -6.005 9.727 6.132 1.00 86.44 69 TYR A CA 1
ATOM 527 C C . TYR A 1 69 ? -6.872 10.816 6.782 1.00 86.44 69 TYR A C 1
ATOM 529 O O . TYR A 1 69 ? -6.888 11.936 6.284 1.00 86.44 69 TYR A O 1
ATOM 537 N N . ALA A 1 70 ? -7.479 10.571 7.949 1.00 83.56 70 ALA A N 1
ATOM 538 C CA . ALA A 1 70 ? -8.313 11.553 8.657 1.00 83.56 70 ALA A CA 1
ATOM 539 C C . ALA A 1 70 ? -7.637 12.889 9.011 1.00 83.56 70 ALA A C 1
ATOM 541 O O . ALA A 1 70 ? -8.313 13.917 8.951 1.00 83.56 70 ALA A O 1
ATOM 542 N N . PRO A 1 71 ? -6.385 12.925 9.486 1.00 87.31 71 PRO A N 1
ATOM 543 C CA . PRO A 1 71 ? -5.605 14.151 9.626 1.00 87.31 71 PRO A CA 1
ATOM 544 C C . PRO A 1 71 ? -4.599 14.361 8.480 1.00 87.31 71 PRO A C 1
ATOM 546 O O . PRO A 1 71 ? -3.845 15.327 8.529 1.00 87.31 71 PRO A O 1
ATOM 549 N N . ASN A 1 72 ? -4.575 13.479 7.472 1.00 85.75 72 ASN A N 1
ATOM 550 C CA . ASN A 1 72 ? -3.541 13.409 6.434 1.00 85.75 72 ASN A CA 1
ATOM 551 C C . ASN A 1 72 ? -2.110 13.387 7.010 1.00 85.75 72 ASN A C 1
ATOM 553 O O . ASN A 1 72 ? -1.252 14.193 6.654 1.00 85.75 72 ASN A O 1
ATOM 557 N N . GLU A 1 73 ? -1.850 12.448 7.917 1.00 88.88 73 GLU A N 1
ATOM 558 C CA . GLU A 1 73 ? -0.580 12.343 8.636 1.00 88.88 73 GLU A CA 1
ATOM 559 C C . GLU A 1 73 ? 0.128 11.027 8.312 1.00 88.88 73 GLU A C 1
ATOM 561 O O . GLU A 1 73 ? -0.462 9.948 8.401 1.00 88.88 73 GLU A O 1
ATOM 566 N N . GLN A 1 74 ? 1.415 11.098 7.968 1.00 91.06 74 GLN A N 1
ATOM 567 C CA . GLN A 1 74 ? 2.246 9.905 7.861 1.00 91.06 74 GLN A CA 1
ATOM 568 C C . GLN A 1 74 ? 2.534 9.358 9.266 1.00 91.06 74 GLN A C 1
ATOM 570 O O . GLN A 1 74 ? 3.303 9.944 10.021 1.00 91.06 74 GLN A O 1
ATOM 575 N N . VAL A 1 75 ? 1.942 8.210 9.595 1.00 92.56 75 VAL A N 1
ATOM 576 C CA . VAL A 1 75 ? 2.112 7.542 10.894 1.00 92.56 75 VAL A CA 1
ATOM 577 C C . VAL A 1 75 ? 3.450 6.813 10.951 1.00 92.56 75 VAL A C 1
ATOM 579 O O . VAL A 1 75 ? 4.143 6.843 11.968 1.00 92.56 75 VAL A O 1
ATOM 582 N N . LYS A 1 76 ? 3.825 6.136 9.858 1.00 91.38 76 LYS A N 1
ATOM 583 C CA . LYS A 1 76 ? 5.064 5.354 9.793 1.00 91.38 76 LYS A CA 1
ATOM 584 C C . LYS A 1 76 ? 5.579 5.237 8.363 1.00 91.38 76 LYS A C 1
ATOM 586 O O . LYS A 1 76 ? 4.864 4.765 7.484 1.00 91.38 76 LYS A O 1
ATOM 591 N N . ALA A 1 77 ? 6.842 5.589 8.144 1.00 92.06 77 ALA A N 1
ATOM 592 C CA . ALA A 1 77 ? 7.574 5.164 6.954 1.00 92.06 77 ALA A CA 1
ATOM 593 C C . ALA A 1 77 ? 7.997 3.697 7.120 1.00 92.06 77 ALA A C 1
ATOM 595 O O . ALA A 1 77 ? 8.538 3.324 8.163 1.00 92.06 77 ALA A O 1
ATOM 596 N N . LEU A 1 78 ? 7.757 2.868 6.107 1.00 92.69 78 LEU A N 1
ATOM 597 C CA . LEU A 1 78 ? 8.253 1.495 6.054 1.00 92.69 78 LEU A CA 1
ATOM 598 C C . LEU A 1 78 ? 9.469 1.432 5.116 1.00 92.69 78 LEU A C 1
ATOM 600 O O . LEU A 1 78 ? 9.626 2.299 4.252 1.00 92.69 78 LEU A O 1
ATOM 604 N N . PRO A 1 79 ? 10.344 0.422 5.252 1.00 91.38 79 PRO A N 1
ATOM 605 C CA . PRO A 1 79 ? 11.414 0.218 4.288 1.00 91.38 79 PRO A CA 1
ATOM 606 C C . PRO A 1 79 ? 10.866 0.052 2.870 1.00 91.38 79 PRO A C 1
ATOM 608 O O . PRO A 1 79 ? 9.790 -0.515 2.656 1.00 91.38 79 PRO A O 1
ATOM 611 N N . ASN A 1 80 ? 11.650 0.491 1.888 1.00 90.88 80 ASN A N 1
ATOM 612 C CA . ASN A 1 80 ? 11.322 0.257 0.489 1.00 90.88 80 ASN A CA 1
ATOM 613 C C . ASN A 1 80 ? 11.236 -1.246 0.208 1.00 90.88 80 ASN A C 1
ATOM 615 O O . ASN A 1 80 ? 12.132 -2.011 0.574 1.00 90.88 80 ASN A O 1
ATOM 619 N N . ILE A 1 81 ? 10.190 -1.659 -0.505 1.00 90.94 81 ILE A N 1
ATOM 620 C CA . ILE A 1 81 ? 10.041 -3.050 -0.923 1.00 90.94 81 ILE A CA 1
ATOM 621 C C . ILE A 1 81 ? 11.188 -3.378 -1.899 1.00 90.94 81 ILE A C 1
ATOM 623 O O . ILE A 1 81 ? 11.411 -2.641 -2.869 1.00 90.94 81 ILE A O 1
ATOM 627 N N . PRO A 1 82 ? 11.943 -4.467 -1.667 1.00 88.81 82 PRO A N 1
ATOM 628 C CA . PRO A 1 82 ? 13.059 -4.854 -2.530 1.00 88.81 82 PRO A CA 1
ATOM 629 C C . PRO A 1 82 ? 12.575 -5.259 -3.929 1.00 88.81 82 PRO A C 1
ATOM 631 O O . PRO A 1 82 ? 11.392 -5.509 -4.140 1.00 88.81 82 PRO A O 1
ATOM 634 N N . GLY A 1 83 ? 13.484 -5.353 -4.902 1.00 83.00 83 GLY A N 1
ATOM 635 C CA . GLY A 1 83 ? 13.157 -5.788 -6.271 1.00 83.00 83 GLY A CA 1
ATOM 636 C C . GLY A 1 83 ? 12.637 -4.684 -7.203 1.00 83.00 83 GLY A C 1
ATOM 637 O O . GLY A 1 83 ? 12.364 -4.951 -8.369 1.00 83.00 83 GLY A O 1
ATOM 638 N N . GLY A 1 84 ? 12.555 -3.441 -6.724 1.00 86.56 84 GLY A N 1
ATOM 639 C CA . GLY A 1 84 ? 12.172 -2.286 -7.535 1.00 86.56 84 GLY A CA 1
ATOM 640 C C . GLY A 1 84 ? 10.669 -1.984 -7.499 1.00 86.56 84 GLY A C 1
ATOM 641 O O . GLY A 1 84 ? 9.974 -2.456 -6.594 1.00 86.56 84 GLY A O 1
ATOM 642 N N . PRO A 1 85 ? 10.176 -1.156 -8.439 1.00 88.75 85 PRO A N 1
ATOM 643 C CA . PRO A 1 85 ? 8.803 -0.667 -8.442 1.00 88.75 85 PRO A CA 1
ATOM 644 C C . PRO A 1 85 ? 7.757 -1.781 -8.439 1.00 88.75 85 PRO A C 1
ATOM 646 O O . PRO A 1 85 ? 7.897 -2.812 -9.097 1.00 88.75 85 PRO A O 1
ATOM 649 N N . ARG A 1 86 ? 6.689 -1.557 -7.681 1.00 90.38 86 ARG A N 1
ATOM 650 C CA . ARG A 1 86 ? 5.545 -2.457 -7.531 1.00 90.38 86 ARG A CA 1
ATOM 651 C C . ARG A 1 86 ? 4.302 -1.869 -8.184 1.00 90.38 86 ARG A C 1
ATOM 653 O O . ARG A 1 86 ? 3.548 -2.600 -8.806 1.00 90.38 86 ARG A O 1
ATOM 660 N N . CYS A 1 87 ? 4.113 -0.562 -8.108 1.00 89.38 87 CYS A N 1
ATOM 661 C CA . CYS A 1 87 ? 2.978 0.121 -8.721 1.00 89.38 87 CYS A CA 1
ATOM 662 C C . CYS A 1 87 ? 3.147 0.322 -10.240 1.00 89.38 87 CYS A C 1
ATOM 664 O O . CYS A 1 87 ? 4.181 -0.016 -10.814 1.00 89.38 87 CYS A O 1
ATOM 666 N N . PHE A 1 88 ? 2.089 0.800 -10.900 1.00 84.75 88 PHE A N 1
ATOM 667 C CA . PHE A 1 88 ? 2.003 0.991 -12.357 1.00 84.75 88 PHE A CA 1
ATOM 668 C C . PHE A 1 88 ? 3.294 1.528 -12.994 1.00 84.75 88 PHE A C 1
ATOM 670 O O . PHE A 1 88 ? 3.818 2.488 -12.471 1.00 84.75 88 PHE A O 1
ATOM 677 N N . PRO A 1 89 ? 3.763 1.031 -14.150 1.00 81.12 89 PRO A N 1
ATOM 678 C CA . PRO A 1 89 ? 3.185 -0.047 -14.953 1.00 81.12 89 PRO A CA 1
ATOM 679 C C . PRO A 1 89 ? 3.465 -1.456 -14.418 1.00 81.12 89 PRO A C 1
ATOM 681 O O . PRO A 1 89 ? 2.868 -2.408 -14.916 1.00 81.12 89 PRO A O 1
ATOM 684 N N . SER A 1 90 ? 4.297 -1.609 -13.384 1.00 83.50 90 SER A N 1
ATOM 685 C CA . SER A 1 90 ? 4.699 -2.917 -12.848 1.00 83.50 90 SER A CA 1
ATOM 686 C C . SER A 1 90 ? 3.520 -3.731 -12.296 1.00 83.50 90 SER A C 1
ATOM 688 O O . SER A 1 90 ? 3.537 -4.957 -12.364 1.00 83.50 90 SER A O 1
ATOM 690 N N . SER A 1 91 ? 2.469 -3.054 -11.817 1.00 86.44 91 SER A N 1
ATOM 691 C CA . SER A 1 91 ? 1.150 -3.643 -11.518 1.00 86.44 91 SER A CA 1
ATOM 692 C C . SER A 1 91 ? 1.181 -4.843 -10.556 1.00 86.44 91 SER A C 1
ATOM 694 O O . SER A 1 91 ? 0.527 -5.860 -10.780 1.00 86.44 91 SER A O 1
ATOM 696 N N . ALA A 1 92 ? 1.944 -4.733 -9.471 1.00 92.50 92 ALA A N 1
ATOM 697 C CA . ALA A 1 92 ? 1.915 -5.677 -8.363 1.00 92.50 92 ALA A CA 1
ATOM 698 C C . ALA A 1 92 ? 0.509 -5.790 -7.758 1.00 92.50 92 ALA A C 1
ATOM 700 O O . ALA A 1 92 ? -0.280 -4.844 -7.761 1.00 92.50 92 ALA A O 1
ATOM 701 N N . ALA A 1 93 ? 0.229 -6.947 -7.168 1.00 94.31 93 ALA A N 1
ATOM 702 C CA . ALA A 1 93 ? -0.956 -7.169 -6.358 1.00 94.31 93 ALA A CA 1
ATOM 703 C C . ALA A 1 93 ? -0.595 -7.070 -4.877 1.00 94.31 93 ALA A C 1
ATOM 705 O O . ALA A 1 93 ? 0.486 -7.499 -4.465 1.00 94.31 93 ALA A O 1
ATOM 706 N N . ALA A 1 94 ? -1.526 -6.576 -4.064 1.00 95.94 94 ALA A N 1
ATOM 707 C CA . ALA A 1 94 ? -1.426 -6.694 -2.621 1.00 95.94 94 ALA A CA 1
ATOM 708 C C . ALA A 1 94 ? -2.745 -7.163 -2.012 1.00 95.94 94 ALA A C 1
ATOM 710 O O . ALA A 1 94 ? -3.819 -6.828 -2.510 1.00 95.94 94 ALA A O 1
ATOM 711 N N . THR A 1 95 ? -2.669 -7.870 -0.885 1.00 96.88 95 THR A N 1
ATOM 712 C CA . THR A 1 95 ? -3.828 -8.227 -0.051 1.00 96.88 95 THR A CA 1
ATOM 713 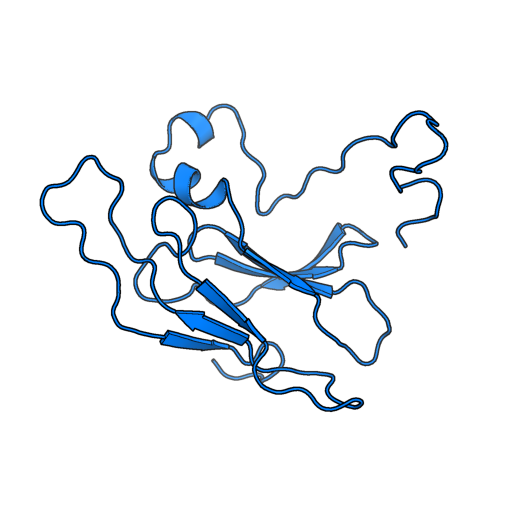C C . THR A 1 95 ? -3.453 -8.231 1.425 1.00 96.88 95 THR A C 1
ATOM 715 O O . THR A 1 95 ? -2.311 -8.527 1.775 1.00 96.88 95 THR A O 1
ATOM 718 N N . LEU A 1 96 ? -4.429 -7.993 2.296 1.00 96.38 96 LEU A N 1
ATOM 719 C CA . LEU A 1 96 ? -4.320 -8.411 3.689 1.00 96.38 96 LEU A CA 1
ATOM 720 C C . LEU A 1 96 ? -4.479 -9.933 3.755 1.00 96.38 96 LEU A C 1
ATOM 722 O O . LEU A 1 96 ? -5.361 -10.503 3.106 1.00 96.38 96 LEU A O 1
ATOM 726 N N . LEU A 1 97 ? -3.600 -10.598 4.502 1.00 94.81 97 LEU A N 1
ATOM 727 C CA . LEU A 1 97 ? -3.746 -12.013 4.838 1.00 94.81 97 LEU A CA 1
ATOM 728 C C . LEU A 1 97 ? -4.837 -12.202 5.899 1.00 94.81 97 LEU A C 1
ATOM 730 O O . LEU A 1 97 ? -5.320 -11.235 6.482 1.00 94.81 97 LEU A O 1
A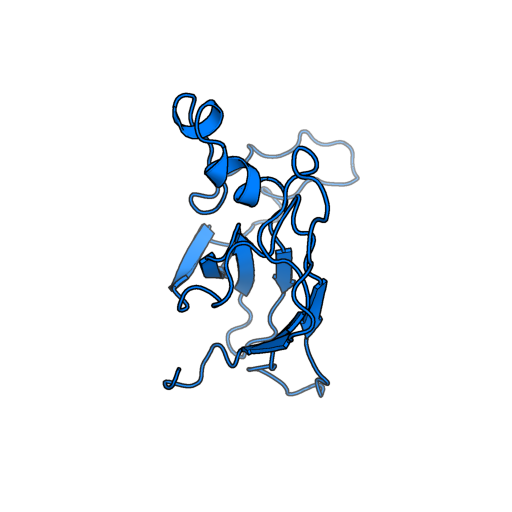TOM 734 N N . HIS A 1 98 ? -5.232 -13.459 6.127 1.00 91.75 98 HIS A N 1
ATOM 735 C CA . HIS A 1 98 ? -6.369 -13.833 6.975 1.00 91.75 98 HIS A CA 1
ATOM 73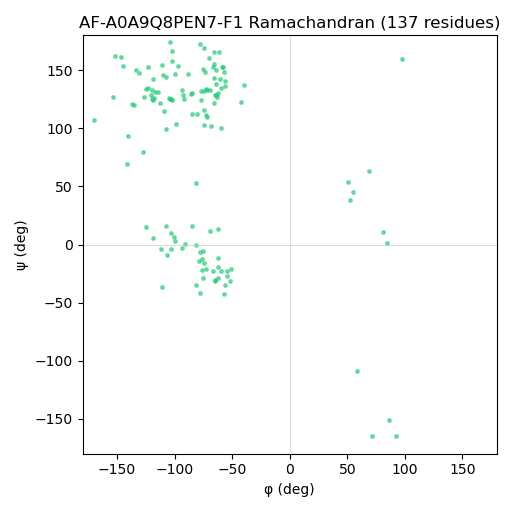6 C C . HIS A 1 98 ? -6.443 -13.019 8.278 1.00 91.75 98 HIS A C 1
ATOM 738 O O . HIS A 1 98 ? -5.518 -13.024 9.092 1.00 91.75 98 HIS A O 1
ATOM 744 N N . MET A 1 99 ? -7.583 -12.352 8.461 1.00 91.94 99 MET A N 1
ATOM 745 C CA . MET A 1 99 ? -7.921 -11.568 9.642 1.00 91.94 99 MET A CA 1
ATOM 746 C C . MET A 1 99 ? -9.028 -12.252 10.438 1.00 91.94 99 MET A C 1
ATOM 748 O O . MET A 1 99 ? -9.950 -12.843 9.879 1.00 91.94 99 MET A O 1
ATOM 752 N N . THR A 1 100 ? -8.957 -12.108 11.751 1.00 91.25 100 THR A N 1
ATOM 753 C CA . THR A 1 100 ? -10.062 -12.405 12.666 1.00 91.25 100 THR A CA 1
ATOM 754 C C . THR A 1 100 ? -10.717 -11.089 13.092 1.00 91.25 100 THR A C 1
ATOM 756 O O . THR A 1 100 ? -10.100 -10.035 12.921 1.00 91.25 100 THR A O 1
ATOM 759 N N . PRO A 1 101 ? -11.914 -11.105 13.702 1.00 89.69 101 PRO A N 1
ATOM 760 C CA . PRO A 1 101 ? -12.555 -9.879 14.186 1.00 89.69 101 PRO A CA 1
ATOM 761 C C . PRO A 1 101 ? -11.698 -9.031 15.142 1.00 89.69 101 PRO A C 1
ATOM 763 O O . PRO A 1 101 ? -11.928 -7.835 15.251 1.00 89.69 101 PRO A O 1
ATOM 766 N N . ASN A 1 102 ? -10.702 -9.630 15.807 1.00 89.81 102 ASN A N 1
ATOM 767 C CA . ASN A 1 102 ? -9.827 -8.952 16.769 1.00 89.81 102 ASN A CA 1
ATOM 768 C C . ASN A 1 102 ? -8.431 -8.630 16.200 1.00 89.81 102 ASN A C 1
ATOM 770 O O . ASN A 1 102 ? -7.517 -8.306 16.955 1.00 89.81 102 ASN A O 1
ATOM 774 N N . THR A 1 103 ? -8.213 -8.784 14.891 1.00 90.88 103 THR A N 1
ATOM 775 C CA . THR A 1 103 ? -6.909 -8.512 14.272 1.00 90.88 103 THR A CA 1
ATOM 776 C C . THR A 1 103 ? -6.666 -7.005 14.179 1.00 90.88 103 THR A C 1
ATOM 778 O O . THR A 1 103 ? -7.355 -6.326 13.430 1.00 90.88 103 THR A O 1
ATOM 781 N N . THR A 1 104 ? -5.650 -6.501 14.885 1.00 89.50 104 THR A N 1
ATOM 782 C CA . THR A 1 104 ? -5.230 -5.081 14.868 1.00 89.50 104 THR A CA 1
ATOM 783 C C . THR A 1 104 ? -3.925 -4.829 14.111 1.00 89.50 104 THR A C 1
ATOM 785 O O . THR A 1 104 ? -3.539 -3.685 13.917 1.00 89.50 104 THR A O 1
ATOM 788 N N . HIS A 1 105 ? -3.217 -5.891 13.716 1.00 90.38 105 HIS A N 1
ATOM 789 C CA . HIS A 1 105 ? -1.928 -5.816 13.021 1.00 90.38 105 HIS A CA 1
ATOM 790 C C . HIS A 1 105 ? -1.856 -6.907 11.938 1.00 90.38 105 HIS A C 1
ATOM 792 O O . HIS A 1 105 ? -1.152 -7.908 12.104 1.00 90.38 105 HIS A O 1
ATOM 798 N N . PRO A 1 106 ? -2.644 -6.805 10.851 1.00 93.19 106 PRO A N 1
ATOM 799 C CA . PRO A 1 106 ? -2.636 -7.823 9.807 1.00 93.19 106 PRO A CA 1
ATOM 800 C C . PRO A 1 106 ? -1.294 -7.879 9.067 1.00 93.19 106 PRO A C 1
ATOM 802 O O . PRO A 1 106 ? -0.554 -6.903 8.967 1.00 93.19 106 PRO A O 1
ATOM 805 N N . THR A 1 107 ? -0.987 -9.036 8.489 1.00 95.06 107 THR A N 1
ATOM 806 C CA . THR A 1 107 ? 0.126 -9.141 7.539 1.00 95.06 107 THR A CA 1
ATOM 807 C C . THR A 1 107 ? -0.360 -8.741 6.153 1.00 95.06 107 THR A C 1
ATOM 809 O O . THR A 1 107 ? -1.374 -9.258 5.686 1.00 95.06 107 THR A O 1
ATOM 812 N N . ILE A 1 108 ? 0.376 -7.859 5.486 1.00 96.50 108 ILE A N 1
ATOM 813 C CA . ILE A 1 108 ? 0.131 -7.492 4.088 1.00 96.50 108 ILE A CA 1
ATOM 814 C C . ILE A 1 108 ? 1.004 -8.391 3.213 1.00 96.50 108 ILE A C 1
ATOM 816 O O . ILE A 1 108 ? 2.191 -8.555 3.484 1.00 96.50 108 ILE A O 1
ATOM 820 N N . LEU A 1 109 ? 0.439 -8.981 2.168 1.00 96.75 109 LEU A N 1
ATOM 821 C CA . LEU A 1 109 ? 1.176 -9.713 1.143 1.00 96.75 109 LEU A CA 1
ATOM 822 C C . LEU A 1 109 ? 1.236 -8.854 -0.116 1.00 96.75 109 LEU A C 1
ATOM 824 O O . LEU A 1 109 ? 0.187 -8.454 -0.609 1.00 96.75 109 LEU A O 1
ATOM 828 N N . VAL A 1 110 ? 2.436 -8.615 -0.645 1.00 95.81 110 VAL A N 1
ATOM 829 C CA . VAL A 1 110 ? 2.661 -7.935 -1.930 1.00 95.81 110 VAL A CA 1
ATOM 830 C C . VAL A 1 110 ? 3.361 -8.901 -2.878 1.00 95.81 110 VAL A C 1
ATOM 832 O O . VAL A 1 110 ? 4.405 -9.443 -2.525 1.00 95.81 110 VAL A O 1
ATOM 835 N N . CYS A 1 111 ? 2.814 -9.113 -4.071 1.00 94.06 111 CYS A N 1
ATOM 836 C CA . CYS A 1 111 ? 3.329 -10.050 -5.070 1.00 94.06 111 CYS A CA 1
ATOM 837 C C . CYS A 1 111 ? 3.445 -9.388 -6.441 1.00 94.06 111 CYS A C 1
ATOM 839 O O . CYS A 1 111 ? 2.606 -8.566 -6.811 1.00 94.06 111 CYS A O 1
ATOM 841 N N . GLY A 1 112 ? 4.437 -9.800 -7.229 1.00 92.00 112 GLY A N 1
ATOM 842 C CA . GLY A 1 112 ? 4.600 -9.283 -8.588 1.00 92.00 112 GLY A CA 1
ATOM 843 C C . GLY A 1 112 ? 5.080 -7.835 -8.618 1.00 92.00 112 GLY A C 1
ATOM 844 O O . GLY A 1 112 ? 5.589 -7.308 -7.631 1.00 92.00 112 GLY A O 1
ATOM 845 N N . GLY A 1 113 ? 4.962 -7.174 -9.760 1.00 89.31 113 GLY A N 1
ATOM 846 C CA . GLY A 1 113 ? 5.711 -5.948 -10.017 1.00 89.31 113 GLY A CA 1
ATOM 847 C C . GLY A 1 113 ? 7.097 -6.254 -10.577 1.00 89.31 113 GLY A C 1
ATOM 848 O O . GLY A 1 113 ? 7.292 -7.286 -11.216 1.00 89.31 113 GLY A O 1
ATOM 849 N N . GLY A 1 114 ? 8.068 -5.382 -10.320 1.00 78.62 114 GLY A N 1
ATOM 850 C CA . GLY A 1 114 ? 9.389 -5.459 -10.939 1.00 78.62 114 GLY A CA 1
ATOM 851 C C . GLY A 1 114 ? 9.522 -4.537 -12.145 1.00 78.62 114 GLY A C 1
ATOM 852 O O . GLY A 1 114 ? 8.542 -4.052 -12.711 1.00 78.62 114 GLY A O 1
ATOM 853 N N . GLY A 1 115 ? 10.764 -4.234 -12.503 1.00 69.31 115 GLY A N 1
ATOM 854 C CA . GLY A 1 115 ? 11.076 -3.235 -13.517 1.00 69.31 115 GLY A CA 1
ATOM 855 C C . GLY A 1 115 ? 10.804 -3.703 -14.946 1.00 69.31 115 GLY A C 1
ATOM 856 O O . GLY A 1 115 ? 11.651 -4.362 -15.540 1.00 69.31 115 GLY A O 1
ATOM 857 N N . GLY A 1 116 ? 9.688 -3.241 -15.517 1.00 59.81 116 GLY A N 1
ATOM 858 C CA . GLY A 1 116 ? 9.532 -3.059 -16.958 1.00 59.81 116 GLY A CA 1
ATOM 859 C C . GLY A 1 116 ? 8.266 -2.286 -17.349 1.00 59.81 116 GLY A C 1
ATOM 860 O O . GLY A 1 116 ? 7.170 -2.831 -17.284 1.00 59.81 116 GLY A O 1
ATOM 861 N N . SER A 1 117 ? 8.427 -1.031 -17.789 1.00 57.53 117 SER A N 1
ATOM 862 C CA . SER A 1 117 ? 7.450 -0.325 -18.643 1.00 57.53 117 SER A CA 1
ATOM 863 C C . SER A 1 117 ? 7.547 -0.868 -20.075 1.00 57.53 117 SER A C 1
ATOM 865 O O . SER A 1 117 ? 8.619 -1.321 -20.468 1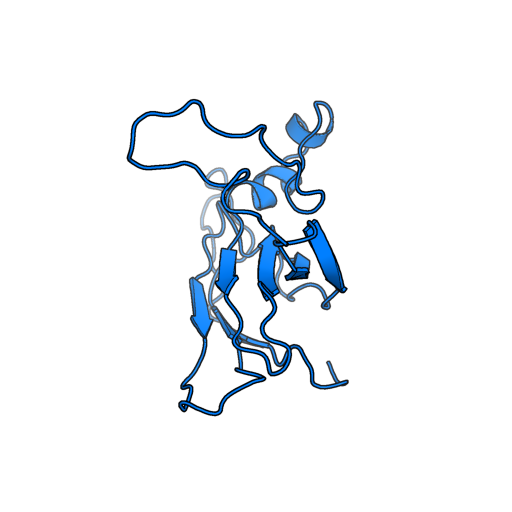.00 57.53 117 SER A O 1
ATOM 867 N N . GLY A 1 118 ? 6.446 -0.839 -20.839 1.00 51.31 118 GLY A N 1
ATOM 868 C CA . GLY A 1 118 ? 6.228 -1.517 -22.136 1.00 51.31 118 GLY A CA 1
ATOM 869 C C . GLY A 1 118 ? 7.130 -1.122 -23.317 1.00 51.31 118 GLY A C 1
ATOM 870 O O . GLY A 1 118 ? 6.860 -1.482 -24.459 1.00 51.31 118 GLY A O 1
ATOM 871 N N . ASP A 1 119 ? 8.206 -0.404 -23.049 1.00 58.19 119 ASP A N 1
ATOM 872 C CA . ASP A 1 119 ? 9.201 0.089 -23.985 1.00 58.19 119 ASP A CA 1
ATOM 873 C C . ASP A 1 119 ? 10.360 -0.926 -24.152 1.00 58.19 119 ASP A C 1
ATOM 875 O O . ASP A 1 119 ? 11.317 -0.675 -24.887 1.00 58.19 119 ASP A O 1
ATOM 879 N N . ILE A 1 120 ? 10.296 -2.070 -23.451 1.00 52.78 120 ILE A N 1
ATOM 880 C CA . ILE A 1 120 ? 11.391 -3.038 -23.302 1.00 52.78 120 ILE A CA 1
ATOM 881 C C . ILE A 1 120 ? 10.967 -4.414 -23.853 1.00 52.78 120 ILE A C 1
ATOM 883 O O . ILE A 1 120 ? 9.926 -4.937 -23.448 1.00 52.78 120 ILE A O 1
ATOM 887 N N . PRO A 1 121 ? 11.755 -5.044 -24.747 1.00 53.47 121 PRO A N 1
ATOM 888 C CA . PRO A 1 121 ? 11.556 -6.443 -25.117 1.00 53.47 121 PRO A CA 1
ATOM 889 C C . PRO A 1 121 ? 11.774 -7.356 -23.898 1.00 53.47 121 PRO A C 1
ATOM 891 O O . PRO A 1 121 ? 12.834 -7.291 -23.283 1.00 53.47 121 PRO A O 1
ATOM 894 N N . ASP A 1 122 ? 10.795 -8.218 -23.602 1.00 62.78 122 ASP A N 1
ATOM 895 C CA . ASP A 1 122 ? 10.778 -9.186 -22.485 1.00 62.78 122 ASP A CA 1
ATOM 896 C C . ASP A 1 122 ? 10.665 -8.572 -21.066 1.00 62.78 122 ASP A C 1
ATOM 898 O O . ASP A 1 122 ? 11.580 -8.703 -20.249 1.00 62.78 122 ASP A O 1
ATOM 902 N N . PRO A 1 123 ? 9.549 -7.883 -20.734 1.00 67.88 123 PRO A N 1
ATOM 903 C CA . PRO A 1 123 ? 9.331 -7.379 -19.382 1.00 67.88 123 PRO A CA 1
ATOM 904 C C . PRO A 1 123 ? 9.118 -8.551 -18.413 1.00 67.88 123 PRO A C 1
ATOM 906 O O . PRO A 1 123 ? 8.045 -9.151 -18.344 1.00 67.88 123 PRO A O 1
ATOM 909 N N . GLN A 1 124 ? 10.160 -8.875 -17.652 1.00 71.31 124 GLN A N 1
ATOM 910 C CA . GLN A 1 124 ? 10.119 -9.902 -16.619 1.00 71.31 124 GLN A CA 1
ATOM 911 C C . GLN A 1 124 ? 9.490 -9.328 -15.347 1.00 71.31 124 GLN A C 1
ATOM 913 O O . GLN A 1 124 ? 10.060 -8.467 -14.673 1.00 71.31 124 GLN A O 1
ATOM 918 N N . THR A 1 125 ? 8.301 -9.818 -15.008 1.00 77.62 125 THR A N 1
ATOM 919 C CA . THR A 1 125 ? 7.688 -9.563 -13.703 1.00 77.62 125 THR A CA 1
ATOM 920 C C . THR A 1 125 ? 8.395 -10.380 -12.632 1.00 77.62 125 THR A C 1
ATOM 922 O O . THR A 1 125 ? 8.807 -11.512 -12.881 1.00 77.62 125 THR A O 1
ATOM 925 N N . LEU A 1 126 ? 8.463 -9.859 -11.413 1.00 86.12 126 LEU A N 1
ATOM 926 C CA . LEU A 1 126 ? 8.937 -10.631 -10.272 1.00 86.12 126 LEU A CA 1
ATOM 927 C C . LEU A 1 126 ? 7.982 -11.799 -9.990 1.00 86.12 126 LEU A C 1
ATOM 929 O O . LEU A 1 126 ? 6.789 -11.599 -9.785 1.00 86.12 126 LEU A O 1
ATOM 933 N N . ASP A 1 127 ? 8.524 -13.006 -9.889 1.00 88.56 127 ASP A N 1
ATOM 934 C CA . ASP A 1 127 ? 7.837 -14.229 -9.449 1.00 88.56 127 ASP A CA 1
ATOM 935 C C . ASP A 1 127 ? 7.818 -14.371 -7.914 1.00 88.56 127 ASP A C 1
ATOM 937 O O . ASP A 1 127 ? 7.543 -15.437 -7.361 1.00 88.56 127 ASP A O 1
ATOM 941 N N . THR A 1 128 ? 8.107 -13.274 -7.209 1.00 90.56 128 THR A N 1
ATOM 942 C CA . THR A 1 128 ? 8.270 -13.230 -5.756 1.00 90.56 128 THR A CA 1
ATOM 943 C C . THR A 1 128 ? 7.144 -12.474 -5.066 1.00 90.56 128 THR A C 1
ATOM 945 O O . THR A 1 128 ? 6.524 -11.557 -5.617 1.00 90.56 128 THR A O 1
ATOM 948 N N . CYS A 1 129 ? 6.937 -12.838 -3.803 1.00 93.69 129 CYS A N 1
ATOM 949 C CA . CYS A 1 129 ? 6.073 -12.132 -2.873 1.00 93.69 129 CYS A CA 1
ATOM 950 C C . CYS A 1 129 ? 6.850 -11.722 -1.620 1.00 93.69 129 CYS A C 1
ATOM 952 O O . CYS A 1 129 ? 7.791 -12.404 -1.214 1.00 93.69 129 CYS A O 1
ATOM 954 N N . TYR A 1 130 ? 6.401 -10.649 -0.974 1.00 92.06 130 TYR A N 1
ATOM 955 C CA . TYR A 1 130 ? 6.890 -10.185 0.318 1.00 92.06 130 TYR A CA 1
ATOM 956 C C . TYR A 1 130 ? 5.732 -10.053 1.302 1.00 92.06 130 TYR A C 1
ATOM 958 O O . TYR A 1 130 ? 4.685 -9.492 0.977 1.00 92.06 130 TYR A O 1
ATOM 966 N N . SER A 1 131 ? 5.933 -10.569 2.513 1.00 94.00 131 SER A N 1
ATOM 967 C CA . SER A 1 131 ? 5.040 -10.340 3.646 1.00 94.00 131 SER A CA 1
ATOM 968 C C . SER A 1 131 ? 5.527 -9.142 4.451 1.00 94.00 131 SER A C 1
ATOM 970 O O . SER A 1 131 ? 6.685 -9.116 4.866 1.00 94.00 131 SER A O 1
ATOM 972 N N . ILE A 1 132 ? 4.643 -8.189 4.717 1.00 93.62 132 ILE A N 1
ATOM 973 C CA . ILE A 1 132 ? 4.931 -6.978 5.479 1.00 93.62 132 ILE A CA 1
ATOM 974 C C . ILE A 1 132 ? 4.159 -7.045 6.793 1.00 93.62 132 ILE A C 1
ATOM 976 O O . ILE A 1 132 ? 2.928 -7.135 6.813 1.00 93.62 132 ILE A O 1
ATOM 980 N N . LYS A 1 133 ? 4.904 -6.971 7.896 1.00 91.56 133 LYS A N 1
ATOM 981 C CA . LYS A 1 133 ? 4.371 -6.809 9.247 1.00 91.56 133 LYS A CA 1
ATOM 982 C C . LYS A 1 133 ? 4.669 -5.395 9.717 1.00 91.56 133 LYS A C 1
ATOM 984 O O . LYS A 1 133 ? 5.777 -5.072 10.114 1.00 91.56 133 LYS A O 1
ATOM 989 N N . HIS A 1 134 ? 3.674 -4.535 9.609 1.00 83.06 134 HIS A N 1
ATOM 990 C CA . HIS A 1 134 ? 3.865 -3.090 9.629 1.00 83.06 134 HIS A CA 1
ATOM 991 C C . HIS A 1 134 ? 4.070 -2.499 11.046 1.00 83.06 134 HIS A C 1
ATOM 993 O O . HIS A 1 134 ? 4.592 -1.389 11.168 1.00 83.06 134 HIS A O 1
ATOM 999 N N . TYR A 1 135 ? 3.777 -3.255 12.115 1.00 80.38 135 TYR A N 1
ATOM 1000 C CA . TYR A 1 135 ? 4.039 -2.872 13.518 1.00 80.38 135 TYR A CA 1
ATOM 1001 C C . TYR A 1 135 ? 5.120 -3.694 14.230 1.00 80.38 135 TYR A C 1
ATOM 1003 O O . TYR A 1 135 ? 5.469 -3.356 15.355 1.00 80.38 135 TYR A O 1
ATOM 1011 N N . ASP A 1 136 ? 5.683 -4.725 13.596 1.00 77.38 136 ASP A N 1
ATOM 1012 C CA . ASP A 1 136 ? 6.822 -5.432 14.183 1.00 77.38 136 ASP A CA 1
ATOM 1013 C C . ASP A 1 136 ? 8.065 -4.535 14.035 1.00 77.38 136 ASP A C 1
ATOM 1015 O O . ASP A 1 136 ? 8.342 -4.024 12.949 1.00 77.38 136 ASP A O 1
ATOM 1019 N N . ASP A 1 137 ? 8.836 -4.347 15.109 1.00 61.50 137 ASP A N 1
ATOM 1020 C CA . ASP A 1 137 ? 10.054 -3.512 15.122 1.00 61.50 137 ASP A CA 1
ATOM 1021 C C . ASP A 1 137 ? 11.228 -4.106 14.316 1.00 61.50 137 ASP A C 1
ATOM 1023 O O . ASP A 1 137 ? 12.358 -3.638 14.413 1.00 61.50 137 ASP A O 1
ATOM 1027 N N . ASN A 1 138 ? 10.985 -5.145 13.515 1.00 42.41 138 ASN A N 1
ATOM 1028 C CA . ASN A 1 138 ? 12.001 -5.796 12.699 1.00 42.41 138 ASN A CA 1
ATOM 1029 C C . ASN A 1 138 ? 11.451 -6.188 11.326 1.00 42.41 138 ASN A C 1
ATOM 1031 O O . ASN A 1 138 ? 10.938 -7.293 11.134 1.00 42.41 138 ASN A O 1
ATOM 1035 N N . ALA A 1 139 ? 11.648 -5.288 10.368 1.00 43.62 139 ALA A N 1
ATOM 1036 C CA . ALA A 1 139 ? 12.462 -5.562 9.185 1.00 43.62 139 ALA A CA 1
ATOM 1037 C C . ALA A 1 139 ? 13.033 -4.238 8.667 1.00 43.62 139 ALA A C 1
ATOM 1039 O O . ALA A 1 139 ? 12.237 -3.28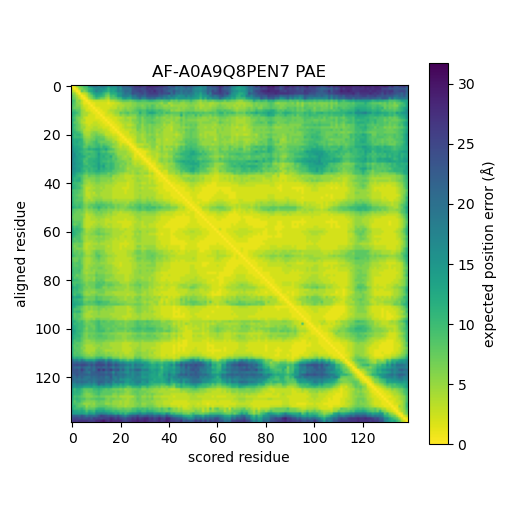2 8.552 1.00 43.62 139 ALA A O 1
#

Solvent-accessible surface area (backbone atoms only — not comparable to full-atom values): 8269 Å² total; per-residue (Å²): 100,68,46,84,76,65,42,79,54,93,85,71,58,82,62,47,83,88,78,88,49,81,87,64,62,76,54,87,70,44,79,75,36,76,77,52,53,18,29,78,48,54,49,76,42,82,43,58,48,91,78,81,55,59,32,25,40,40,32,30,19,33,44,31,32,34,30,29,60,39,75,69,38,80,75,39,84,48,69,63,49,79,76,50,33,23,17,32,78,28,59,36,50,72,46,75,48,95,72,58,101,84,49,46,77,58,42,34,40,39,33,43,6,20,75,43,59,95,88,50,92,82,62,59,62,41,96,50,70,48,79,43,59,86,83,55,98,76,122